Protein AF-A0A7L5X9W8-F1 (afdb_monomer)

Structure (mmCIF, N/CA/C/O backbone):
data_AF-A0A7L5X9W8-F1
#
_entry.id   AF-A0A7L5X9W8-F1
#
loop_
_atom_site.group_PDB
_atom_site.id
_atom_site.type_symbol
_atom_site.label_atom_id
_atom_site.label_alt_id
_atom_site.label_comp_id
_atom_site.label_asym_id
_atom_site.label_entity_id
_atom_site.label_seq_id
_atom_site.pdbx_PDB_ins_code
_atom_site.Cartn_x
_atom_site.Cartn_y
_atom_site.Cartn_z
_atom_site.occupancy
_atom_site.B_iso_or_equiv
_atom_site.auth_seq_id
_atom_site.auth_comp_id
_atom_site.auth_asym_id
_atom_site.auth_atom_id
_atom_site.pdbx_PDB_model_num
ATOM 1 N N . MET A 1 1 ? -8.551 -16.549 16.465 1.00 34.19 1 MET A N 1
ATOM 2 C CA . MET A 1 1 ? -8.427 -16.651 14.994 1.00 34.19 1 MET A CA 1
ATOM 3 C C . MET A 1 1 ? -7.072 -16.099 14.589 1.00 34.19 1 MET A C 1
ATOM 5 O O . MET A 1 1 ? -6.755 -14.983 14.979 1.00 34.19 1 MET A O 1
ATOM 9 N N . LYS A 1 2 ? -6.227 -16.881 13.907 1.00 34.34 2 LYS A N 1
ATOM 10 C CA . LYS A 1 2 ? -4.962 -16.362 13.372 1.00 34.34 2 LYS A CA 1
ATOM 11 C C . LYS A 1 2 ? -5.318 -15.485 12.171 1.00 34.34 2 LYS A C 1
ATOM 13 O O . LYS A 1 2 ? -5.612 -16.036 11.117 1.00 34.34 2 LYS A O 1
ATOM 18 N N . ASN A 1 3 ? -5.307 -14.161 12.326 1.00 42.72 3 ASN A N 1
ATOM 19 C CA . ASN A 1 3 ? -5.247 -13.251 11.182 1.00 42.72 3 ASN A CA 1
ATOM 20 C C . ASN A 1 3 ? -3.929 -13.546 10.460 1.00 42.72 3 ASN A C 1
ATOM 22 O O . ASN A 1 3 ? -2.885 -13.000 10.811 1.00 42.72 3 ASN A O 1
ATOM 26 N N . LYS A 1 4 ? -3.944 -14.484 9.508 1.00 47.44 4 LYS A N 1
ATOM 27 C CA . LYS A 1 4 ? -2.862 -14.622 8.540 1.00 47.44 4 LYS A CA 1
ATOM 28 C C . LYS A 1 4 ? -2.948 -13.372 7.669 1.00 47.44 4 LYS A C 1
ATOM 30 O O . LYS A 1 4 ? -3.790 -13.262 6.783 1.00 47.44 4 LYS A O 1
ATOM 35 N N . TYR A 1 5 ? -2.164 -12.363 8.034 1.00 56.84 5 TYR A N 1
ATOM 36 C CA . TYR A 1 5 ? -1.826 -11.254 7.153 1.00 56.84 5 TYR A CA 1
ATOM 37 C C . TYR A 1 5 ? -0.964 -11.850 6.057 1.00 56.84 5 TYR A C 1
ATOM 39 O O . TYR A 1 5 ? 0.214 -12.132 6.268 1.00 56.84 5 TYR A O 1
ATOM 47 N N . SER A 1 6 ? -1.606 -12.176 4.948 1.00 61.22 6 SER A N 1
ATOM 48 C CA . SER A 1 6 ? -0.981 -12.886 3.856 1.00 61.22 6 SER A CA 1
ATOM 49 C C . SER A 1 6 ? -0.755 -11.877 2.747 1.00 61.22 6 SER A C 1
ATOM 51 O O . SER A 1 6 ? -1.592 -11.669 1.880 1.00 61.22 6 SER A O 1
ATOM 53 N N . PHE A 1 7 ? 0.442 -11.308 2.735 1.00 70.44 7 PHE A N 1
ATOM 54 C CA . PHE A 1 7 ? 1.038 -10.909 1.467 1.00 70.44 7 PHE A CA 1
ATOM 55 C C . PHE A 1 7 ? 1.485 -12.164 0.686 1.00 70.44 7 PHE A C 1
ATOM 57 O O . PHE A 1 7 ? 2.438 -12.083 -0.068 1.00 70.44 7 PHE A O 1
ATOM 64 N N . ASP A 1 8 ? 0.955 -13.367 0.941 1.00 70.50 8 ASP A N 1
ATOM 65 C CA . ASP A 1 8 ? 1.548 -14.634 0.481 1.00 70.50 8 ASP A CA 1
ATOM 66 C C . ASP A 1 8 ? 1.616 -14.725 -1.054 1.00 70.50 8 ASP A C 1
ATOM 68 O O . ASP A 1 8 ? 2.477 -15.428 -1.571 1.00 70.50 8 ASP A O 1
ATOM 72 N N . LEU A 1 9 ? 0.789 -13.939 -1.750 1.00 72.62 9 LEU A N 1
ATOM 73 C CA . LEU A 1 9 ? 0.737 -13.806 -3.210 1.00 72.62 9 LEU A CA 1
ATOM 74 C C . LEU A 1 9 ? 1.647 -12.692 -3.767 1.00 72.62 9 LEU A C 1
ATOM 76 O O . LEU A 1 9 ? 1.845 -12.587 -4.971 1.00 72.62 9 LEU A O 1
ATOM 80 N N . LEU A 1 10 ? 2.228 -11.856 -2.902 1.00 80.19 10 LEU A N 1
ATOM 81 C CA . LEU A 1 10 ? 3.114 -10.768 -3.307 1.00 80.19 10 LEU A CA 1
ATOM 82 C C . LEU A 1 10 ? 4.565 -11.262 -3.390 1.00 80.19 10 LEU A C 1
ATOM 84 O O . LEU A 1 10 ? 5.121 -11.757 -2.402 1.00 80.19 10 LEU A O 1
ATOM 88 N N . THR A 1 11 ? 5.224 -11.030 -4.524 1.00 81.44 11 THR A N 1
ATOM 89 C CA . THR A 1 11 ? 6.688 -11.110 -4.615 1.00 81.44 11 THR A CA 1
ATOM 90 C C . THR A 1 11 ? 7.293 -9.920 -3.867 1.00 81.44 11 THR A C 1
ATOM 92 O O . THR A 1 11 ? 7.042 -8.759 -4.202 1.00 81.44 11 THR A O 1
ATOM 95 N N . LYS A 1 12 ? 8.060 -10.204 -2.807 1.00 80.69 12 LYS A N 1
ATOM 96 C CA . LYS A 1 12 ? 8.500 -9.213 -1.810 1.00 80.69 12 LYS A CA 1
ATOM 97 C C . LYS A 1 12 ? 10.011 -9.079 -1.759 1.00 80.69 12 LYS A C 1
ATOM 99 O O . LYS A 1 12 ? 10.717 -10.079 -1.636 1.00 80.69 12 LYS A O 1
ATOM 104 N N . GLN A 1 13 ? 10.483 -7.845 -1.652 1.00 79.94 13 GLN A N 1
ATOM 105 C CA . GLN A 1 13 ? 11.796 -7.542 -1.094 1.00 79.94 13 GLN A CA 1
ATOM 106 C C . GLN A 1 13 ? 11.624 -7.045 0.348 1.00 79.94 13 GLN A C 1
ATOM 108 O O . GLN A 1 13 ? 10.733 -6.245 0.649 1.00 79.94 13 GLN A O 1
ATOM 113 N N . LYS A 1 14 ? 12.446 -7.575 1.260 1.00 77.00 14 LYS A N 1
ATOM 114 C CA . LYS A 1 14 ? 12.431 -7.195 2.678 1.00 77.00 14 LYS A CA 1
ATOM 115 C C . LYS A 1 14 ? 13.267 -5.943 2.908 1.00 77.00 14 LYS A C 1
ATOM 117 O O . LYS A 1 14 ? 14.278 -5.733 2.245 1.00 77.00 14 LYS A O 1
ATOM 122 N N . PHE A 1 15 ? 12.872 -5.174 3.913 1.00 79.38 15 PHE A N 1
ATOM 123 C CA . PHE A 1 15 ? 13.669 -4.069 4.424 1.00 79.38 15 PHE A CA 1
ATOM 124 C C . PHE A 1 15 ? 14.927 -4.560 5.156 1.00 79.38 15 PHE A C 1
ATOM 126 O O . PHE A 1 15 ? 14.936 -5.678 5.683 1.00 79.38 15 PHE A O 1
ATOM 133 N N . PRO A 1 16 ? 15.977 -3.721 5.229 1.00 76.12 16 PRO A N 1
ATOM 134 C CA . PRO A 1 16 ? 17.203 -4.044 5.955 1.00 76.12 16 PRO A CA 1
ATOM 135 C C . PRO A 1 16 ? 16.998 -4.124 7.477 1.00 76.12 16 PRO A C 1
ATOM 137 O O . PRO A 1 16 ? 17.754 -4.820 8.150 1.00 76.12 16 PRO A O 1
ATOM 140 N N . SER A 1 17 ? 15.986 -3.440 8.029 1.00 83.69 17 SER A N 1
ATOM 141 C CA . SER A 1 17 ? 15.621 -3.523 9.447 1.00 83.69 17 SER A CA 1
ATOM 142 C C . SER A 1 17 ? 14.141 -3.201 9.687 1.00 83.69 17 SER A C 1
ATOM 144 O O . SER A 1 17 ? 13.474 -2.618 8.828 1.00 83.69 17 SER A O 1
ATOM 146 N N . ASN A 1 18 ? 13.638 -3.554 10.876 1.00 84.50 18 ASN A N 1
ATOM 147 C CA . ASN A 1 18 ? 12.268 -3.236 11.294 1.00 84.50 18 ASN A CA 1
ATOM 148 C C . ASN A 1 18 ? 12.065 -1.722 11.477 1.00 84.50 18 ASN A C 1
ATOM 150 O O . ASN A 1 18 ? 10.979 -1.214 11.222 1.00 84.50 18 ASN A O 1
ATOM 154 N N . GLU A 1 19 ? 13.095 -0.993 11.913 1.00 86.88 19 GLU A N 1
ATOM 155 C CA . GLU A 1 19 ? 13.041 0.463 12.075 1.00 86.88 19 GLU A CA 1
ATOM 156 C C . GLU A 1 19 ? 12.888 1.165 10.723 1.00 86.88 19 GLU A C 1
ATOM 158 O O . GLU A 1 19 ? 12.123 2.120 10.616 1.00 86.88 19 GLU A O 1
ATOM 163 N N . ALA A 1 20 ? 13.576 0.679 9.682 1.00 87.38 20 ALA A N 1
ATOM 164 C CA . ALA A 1 20 ? 13.434 1.205 8.326 1.00 87.38 20 ALA A CA 1
ATOM 165 C C . ALA A 1 20 ? 12.020 0.959 7.775 1.00 87.38 20 ALA A C 1
ATOM 167 O O . ALA A 1 20 ? 11.410 1.851 7.191 1.00 87.38 20 ALA A O 1
ATOM 168 N N . GLU A 1 21 ? 11.485 -0.239 8.010 1.00 90.12 21 GLU A N 1
ATOM 169 C CA . GLU A 1 21 ? 10.118 -0.609 7.646 1.00 90.12 21 GLU A CA 1
ATOM 170 C C . GLU A 1 21 ? 9.079 0.296 8.337 1.00 90.12 21 GLU A C 1
ATOM 172 O O . GLU A 1 21 ? 8.202 0.869 7.686 1.00 90.12 21 GLU A O 1
ATOM 177 N N . GLU A 1 22 ? 9.207 0.472 9.655 1.00 91.44 22 GLU A N 1
ATOM 178 C CA . GLU A 1 22 ? 8.319 1.317 10.454 1.00 91.44 22 GLU A CA 1
ATOM 179 C C . GLU A 1 22 ? 8.430 2.801 10.063 1.00 91.44 22 GLU A C 1
ATOM 181 O O . GLU A 1 22 ? 7.415 3.495 9.983 1.00 91.44 22 GLU A O 1
ATOM 186 N N . PHE A 1 23 ? 9.635 3.291 9.759 1.00 91.44 23 PHE A N 1
ATOM 187 C CA . PHE A 1 23 ? 9.850 4.658 9.280 1.00 91.44 23 PHE A CA 1
ATOM 188 C C . PHE A 1 23 ? 9.072 4.940 7.987 1.00 91.44 23 PHE A C 1
ATOM 190 O O . PHE A 1 23 ? 8.358 5.942 7.904 1.00 91.44 23 PHE A O 1
ATOM 197 N N . ILE A 1 24 ? 9.152 4.037 7.003 1.00 92.19 24 ILE A N 1
ATOM 198 C CA . ILE A 1 24 ? 8.410 4.171 5.742 1.00 92.19 24 ILE A CA 1
ATOM 199 C C . ILE A 1 24 ? 6.901 4.113 5.980 1.00 92.19 24 ILE A C 1
ATOM 201 O O . ILE A 1 24 ? 6.164 4.922 5.415 1.00 92.19 24 ILE A O 1
ATOM 205 N N . PHE A 1 2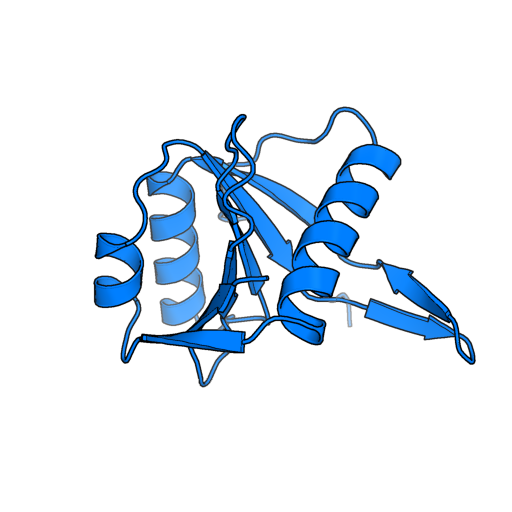5 ? 6.433 3.219 6.856 1.00 93.50 25 PHE A N 1
ATOM 206 C CA . PHE A 1 25 ? 5.019 3.166 7.221 1.00 93.50 25 PHE A CA 1
ATOM 207 C C . PHE A 1 25 ? 4.512 4.504 7.772 1.00 93.50 25 PHE A C 1
ATOM 209 O O . PHE A 1 25 ? 3.512 5.032 7.285 1.00 93.50 25 PHE A O 1
ATOM 216 N N . TRP A 1 26 ? 5.201 5.078 8.765 1.00 93.31 26 TRP A N 1
ATOM 217 C CA . TRP A 1 26 ? 4.781 6.345 9.366 1.00 93.31 26 TRP A CA 1
ATOM 218 C C . TRP A 1 26 ? 4.850 7.511 8.384 1.00 93.31 26 TRP A C 1
ATOM 220 O O . TRP A 1 26 ? 3.997 8.396 8.449 1.00 93.31 26 TRP A O 1
ATOM 230 N N . LYS A 1 27 ? 5.814 7.497 7.456 1.00 92.31 27 LYS A N 1
ATOM 231 C CA . LYS A 1 27 ? 5.890 8.479 6.371 1.00 92.31 27 LYS A CA 1
ATOM 232 C C . LYS A 1 27 ? 4.636 8.422 5.492 1.00 92.31 27 LYS A C 1
ATOM 234 O O . LYS A 1 27 ? 3.978 9.445 5.319 1.00 92.31 27 LYS A O 1
ATOM 239 N N . MET A 1 28 ? 4.253 7.229 5.025 1.00 93.69 28 MET A N 1
ATOM 240 C CA . MET A 1 28 ? 3.037 7.052 4.221 1.00 93.69 28 MET A CA 1
ATOM 241 C C . MET A 1 28 ? 1.771 7.447 4.994 1.00 93.69 28 MET A C 1
ATOM 243 O O . MET A 1 28 ? 0.918 8.171 4.485 1.00 93.69 28 MET A O 1
ATOM 247 N N . LEU A 1 29 ? 1.657 7.020 6.252 1.00 93.75 29 LEU A N 1
ATOM 248 C CA . LEU A 1 29 ? 0.497 7.357 7.073 1.00 93.75 29 LEU A CA 1
ATOM 249 C C . LEU A 1 29 ? 0.376 8.869 7.311 1.00 93.75 29 LEU A C 1
ATOM 251 O O . LEU A 1 29 ? -0.726 9.405 7.299 1.00 93.75 29 LEU A O 1
ATOM 255 N N . ASN A 1 30 ? 1.490 9.573 7.515 1.00 93.25 30 ASN A N 1
ATOM 256 C CA . ASN A 1 30 ? 1.469 11.018 7.723 1.00 93.25 30 ASN A CA 1
ATOM 257 C C . ASN A 1 30 ? 0.928 11.771 6.493 1.00 93.25 30 ASN A C 1
ATOM 259 O O . ASN A 1 30 ? 0.192 12.739 6.670 1.00 93.25 30 ASN A O 1
ATOM 263 N N . ILE A 1 31 ? 1.244 11.310 5.276 1.00 93.81 31 ILE A N 1
ATOM 264 C CA . ILE A 1 31 ? 0.684 11.857 4.028 1.00 93.81 31 ILE A CA 1
ATOM 265 C C . ILE A 1 31 ? -0.817 11.578 3.954 1.00 93.81 31 ILE A C 1
ATOM 267 O O . ILE A 1 31 ? -1.585 12.482 3.649 1.00 93.81 31 ILE A O 1
ATOM 271 N N . LEU A 1 32 ? -1.255 10.365 4.296 1.00 93.44 32 LEU A N 1
ATOM 272 C CA . LEU A 1 32 ? -2.681 10.035 4.333 1.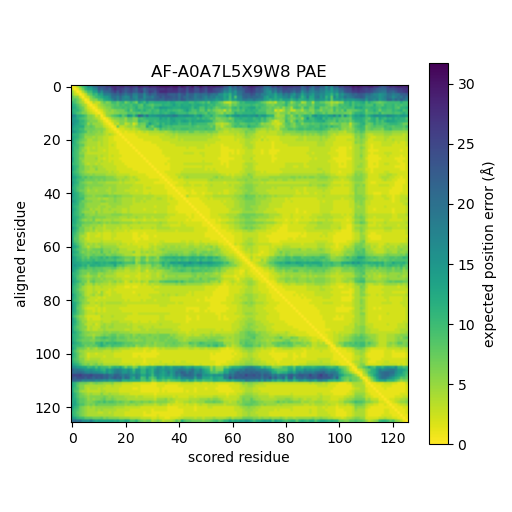00 93.44 32 LEU A CA 1
ATOM 273 C C . LEU A 1 32 ? -3.458 10.916 5.329 1.00 93.44 32 LEU A C 1
ATOM 275 O O . LEU A 1 32 ? -4.557 11.370 5.035 1.00 93.44 32 LEU A O 1
ATOM 279 N N . GLU A 1 33 ? -2.899 11.149 6.520 1.00 92.62 33 GLU A N 1
ATOM 280 C CA . GLU A 1 33 ? -3.585 11.854 7.613 1.00 92.62 33 GLU A CA 1
ATOM 281 C C . GLU A 1 33 ? -3.599 13.379 7.465 1.00 92.62 33 GLU A C 1
ATOM 283 O O . GLU A 1 33 ? -4.479 14.032 8.025 1.00 92.62 33 GLU A O 1
ATOM 288 N N . LYS A 1 34 ? -2.611 13.956 6.774 1.00 93.12 34 LYS A N 1
ATOM 289 C CA . LYS A 1 34 ? -2.453 15.416 6.643 1.00 93.12 34 LYS A CA 1
ATOM 290 C C . LYS A 1 34 ? -2.600 15.932 5.220 1.00 93.12 34 LYS A C 1
ATOM 292 O O . LYS A 1 34 ? -2.794 17.131 5.043 1.00 93.12 34 LYS A O 1
ATOM 297 N N . GLY A 1 35 ? -2.446 15.054 4.238 1.00 91.38 35 GLY A N 1
ATOM 298 C CA . GLY A 1 35 ? -2.536 15.393 2.833 1.00 91.38 35 GLY A CA 1
ATOM 299 C C . GLY A 1 35 ? -3.972 15.614 2.384 1.00 91.38 35 GLY A C 1
ATOM 300 O O . GLY A 1 35 ? -4.939 15.439 3.128 1.00 91.38 35 GLY A O 1
ATOM 301 N N . THR A 1 36 ? -4.101 15.986 1.119 1.00 93.81 36 THR A N 1
ATOM 302 C CA . THR A 1 36 ? -5.398 16.167 0.463 1.00 93.81 36 THR A CA 1
ATOM 303 C C . THR A 1 36 ? -5.589 15.114 -0.613 1.00 93.81 36 THR A C 1
ATOM 305 O O . THR A 1 36 ? -4.624 14.680 -1.247 1.00 93.81 36 THR A O 1
ATO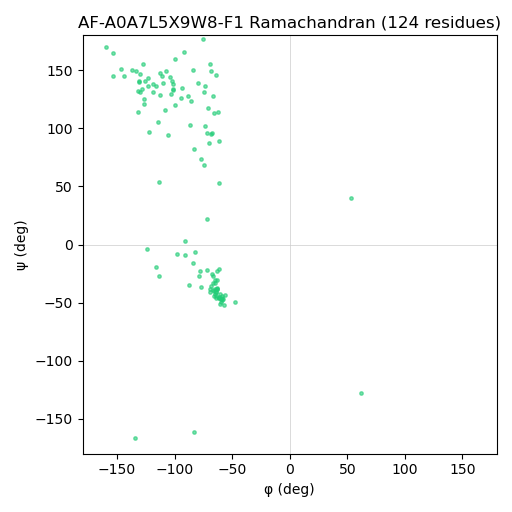M 308 N N . ILE A 1 37 ? -6.841 14.698 -0.818 1.00 95.75 37 ILE A N 1
ATOM 309 C CA . ILE A 1 37 ? -7.198 13.836 -1.944 1.00 95.75 37 ILE A CA 1
ATOM 310 C C . ILE A 1 37 ? -6.975 14.650 -3.216 1.00 95.75 37 ILE A C 1
ATOM 312 O O . ILE A 1 37 ? -7.660 15.643 -3.460 1.00 95.75 37 ILE A O 1
ATOM 316 N N . LYS A 1 38 ? -6.000 14.229 -4.016 1.00 94.50 38 LYS A N 1
ATOM 317 C CA . LYS A 1 38 ? -5.714 14.814 -5.326 1.00 94.50 38 LYS A CA 1
ATOM 318 C C . LYS A 1 38 ? -6.543 14.150 -6.418 1.00 94.50 38 LYS A C 1
ATOM 320 O O . LYS A 1 38 ? -6.917 14.807 -7.386 1.00 94.50 38 LYS A O 1
ATOM 325 N N . HIS A 1 39 ? -6.794 12.853 -6.277 1.00 95.12 39 HIS A N 1
ATOM 326 C CA . HIS A 1 39 ? -7.550 12.080 -7.248 1.00 95.12 39 HIS A CA 1
ATOM 327 C C . HIS A 1 39 ? -8.224 10.880 -6.584 1.00 95.12 39 HIS A C 1
ATOM 329 O O . HIS A 1 39 ? -7.657 10.276 -5.672 1.00 95.12 39 HIS A O 1
ATOM 335 N N . SER A 1 40 ? -9.410 10.539 -7.073 1.00 96.62 40 SER A N 1
ATOM 336 C CA . SER A 1 40 ? -10.173 9.353 -6.696 1.00 96.62 40 SER A CA 1
ATOM 337 C C . SER A 1 40 ? -10.346 8.511 -7.951 1.00 96.62 40 SER A C 1
ATOM 339 O O . SER A 1 40 ? -10.707 9.062 -8.988 1.00 96.62 40 SER A O 1
ATOM 341 N N . PHE A 1 41 ? -10.060 7.218 -7.854 1.00 96.06 41 PHE A N 1
ATOM 342 C CA . PHE A 1 41 ? -10.166 6.283 -8.969 1.00 96.06 41 PHE A CA 1
ATOM 343 C C . PHE A 1 41 ? -11.448 5.472 -8.838 1.00 96.06 41 PHE A C 1
ATOM 345 O O . PHE A 1 41 ? -11.749 4.977 -7.748 1.00 96.06 41 PHE A O 1
ATOM 352 N N .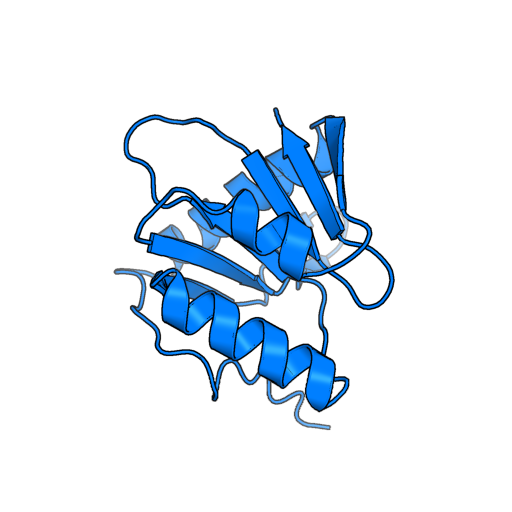 ASP A 1 42 ? -12.153 5.268 -9.947 1.00 93.12 42 ASP A N 1
ATOM 353 C CA . ASP A 1 42 ? -13.384 4.473 -9.950 1.00 93.12 42 ASP A CA 1
ATOM 354 C C . ASP A 1 42 ? -13.079 2.967 -9.920 1.00 93.12 42 ASP A C 1
ATOM 356 O O . ASP A 1 42 ? -13.915 2.150 -9.532 1.00 93.12 42 ASP A O 1
ATOM 360 N N . ASN A 1 43 ? -11.881 2.570 -10.362 1.00 91.44 43 ASN A N 1
ATOM 361 C CA . ASN A 1 43 ? -11.459 1.175 -10.434 1.00 91.44 43 ASN A CA 1
ATOM 362 C C . ASN A 1 43 ? -9.928 1.018 -10.480 1.00 91.44 43 ASN A C 1
ATOM 364 O O . ASN A 1 43 ? -9.166 1.963 -10.681 1.00 91.44 43 ASN A O 1
ATOM 368 N N . LEU A 1 44 ? -9.473 -0.229 -10.338 1.00 92.75 44 LEU A N 1
ATOM 369 C CA . LEU A 1 44 ? -8.053 -0.575 -10.352 1.00 92.75 44 LEU A CA 1
ATOM 370 C C . LEU A 1 44 ? -7.349 -0.280 -11.683 1.00 92.75 44 LEU A C 1
ATOM 372 O O . LEU A 1 44 ? -6.160 0.025 -11.668 1.00 92.75 44 LEU A O 1
ATOM 376 N N . ASN A 1 45 ? -8.037 -0.346 -12.827 1.00 93.69 45 ASN A N 1
ATOM 377 C CA . ASN A 1 45 ? -7.382 -0.104 -14.116 1.00 93.69 45 ASN A CA 1
ATOM 378 C C . ASN A 1 45 ? -6.931 1.354 -14.247 1.00 93.69 45 ASN A C 1
ATOM 380 O O . ASN A 1 45 ? -5.829 1.604 -14.735 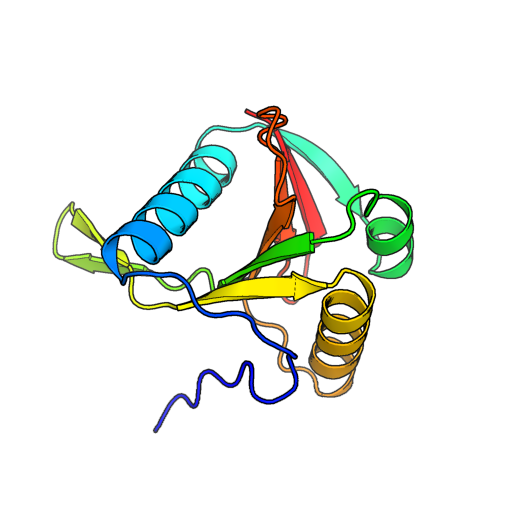1.00 93.69 45 ASN A O 1
ATOM 384 N N . GLU A 1 46 ? -7.741 2.298 -13.763 1.00 94.69 46 GLU A N 1
ATOM 385 C CA . GLU A 1 46 ? -7.377 3.719 -13.711 1.00 94.69 46 GLU A CA 1
ATOM 386 C C . GLU A 1 46 ? -6.184 3.959 -12.783 1.00 94.69 46 GLU A C 1
ATOM 388 O O . GLU A 1 46 ? -5.245 4.678 -13.133 1.00 94.69 46 GLU A O 1
ATOM 393 N N . LEU A 1 47 ? -6.159 3.280 -11.633 1.00 94.31 47 LEU A N 1
ATOM 394 C CA . LEU A 1 47 ? -4.995 3.297 -10.754 1.00 94.31 47 LEU A CA 1
ATOM 395 C C . LEU A 1 47 ? -3.740 2.786 -11.482 1.00 94.31 47 LEU A C 1
ATOM 397 O O . LEU A 1 47 ? -2.674 3.392 -11.389 1.00 94.31 47 LEU A O 1
ATOM 401 N N . TYR A 1 48 ? -3.841 1.673 -12.211 1.00 94.69 48 TYR A N 1
ATOM 402 C CA . TYR A 1 48 ? -2.693 1.052 -12.876 1.00 94.69 48 TYR A CA 1
ATOM 403 C C . TYR A 1 48 ? -2.082 1.928 -13.971 1.00 94.69 48 TYR A C 1
ATOM 405 O O . TYR A 1 48 ? -0.865 1.856 -14.180 1.00 94.69 48 TYR A O 1
ATOM 413 N N . SER A 1 49 ? -2.884 2.768 -14.636 1.00 91.44 49 SER A N 1
ATOM 414 C CA . SER A 1 49 ? -2.368 3.766 -15.580 1.00 91.44 49 SER A CA 1
ATOM 415 C C . SER A 1 49 ? -1.535 4.864 -14.915 1.00 91.44 49 SER A C 1
ATOM 417 O O . SER A 1 49 ? -0.613 5.369 -15.552 1.00 91.44 49 SER A O 1
ATOM 419 N N . GLU A 1 50 ? -1.778 5.179 -13.639 1.00 90.31 50 GLU A N 1
ATOM 420 C CA . GLU A 1 50 ? -1.008 6.185 -12.889 1.00 90.31 50 GLU A CA 1
ATOM 421 C C . GLU A 1 50 ? 0.290 5.633 -12.276 1.00 90.31 50 GLU A C 1
ATOM 423 O O . GLU A 1 50 ? 1.187 6.392 -11.893 1.00 90.31 50 GLU A O 1
ATOM 428 N N . LEU A 1 51 ? 0.437 4.306 -12.186 1.00 92.00 51 LEU A N 1
ATOM 429 C CA . LEU A 1 51 ? 1.646 3.693 -11.639 1.00 92.00 51 LEU A CA 1
ATOM 430 C C . LEU A 1 51 ? 2.825 3.840 -12.618 1.00 92.00 51 LEU A C 1
ATOM 432 O O . LEU A 1 51 ? 2.993 3.032 -13.528 1.00 92.00 51 LEU A O 1
ATOM 436 N N . SER A 1 52 ? 3.664 4.857 -12.442 1.00 90.62 52 SER A N 1
ATOM 437 C CA . SER A 1 52 ? 4.787 5.177 -13.339 1.00 90.62 52 SER A CA 1
ATOM 438 C C . SER A 1 52 ? 6.166 4.668 -12.896 1.00 90.62 52 SER A C 1
ATOM 440 O O . SER A 1 52 ? 7.113 4.759 -13.674 1.00 90.62 52 SER A O 1
ATOM 442 N N . PHE A 1 53 ? 6.299 4.126 -11.684 1.00 91.31 53 PHE A N 1
ATOM 443 C CA . PHE A 1 53 ? 7.582 3.684 -11.124 1.00 91.31 53 PHE A CA 1
ATOM 444 C C . PHE A 1 53 ? 7.776 2.169 -11.259 1.00 91.31 53 PHE A C 1
ATOM 446 O O . PHE A 1 53 ? 6.813 1.416 -11.402 1.00 91.31 53 PHE A O 1
ATOM 453 N N . ASP A 1 54 ? 9.027 1.711 -11.186 1.00 91.94 54 ASP A N 1
ATOM 454 C CA . ASP A 1 54 ? 9.344 0.278 -11.257 1.00 91.94 54 ASP A CA 1
ATOM 455 C C . ASP A 1 54 ? 9.042 -0.455 -9.947 1.00 91.94 54 ASP A C 1
ATOM 457 O O . ASP A 1 54 ? 8.611 -1.610 -9.961 1.00 91.94 54 ASP A O 1
ATOM 461 N N . ASP A 1 55 ? 9.274 0.217 -8.820 1.00 92.62 55 ASP A N 1
ATOM 462 C CA . ASP A 1 55 ? 9.169 -0.335 -7.475 1.00 92.62 55 ASP A CA 1
ATOM 463 C C . ASP A 1 55 ? 8.230 0.509 -6.611 1.00 92.62 55 ASP A C 1
ATOM 465 O O . ASP A 1 55 ? 8.247 1.743 -6.640 1.00 92.62 55 ASP A O 1
ATOM 469 N N . TYR A 1 56 ? 7.440 -0.180 -5.792 1.00 94.00 56 TYR A N 1
ATOM 470 C CA . TYR A 1 56 ? 6.482 0.411 -4.870 1.00 94.00 56 TYR A CA 1
ATOM 471 C C . TYR A 1 56 ? 6.637 -0.172 -3.473 1.00 94.00 56 TYR A C 1
ATOM 473 O O . TYR A 1 56 ? 6.806 -1.380 -3.292 1.00 94.00 56 TYR A O 1
ATOM 481 N N . TYR A 1 57 ? 6.521 0.697 -2.476 1.00 94.12 57 TYR A N 1
ATOM 482 C CA . TYR A 1 57 ? 6.193 0.295 -1.123 1.00 94.12 57 TYR A CA 1
ATOM 483 C C . TYR A 1 57 ? 4.718 -0.082 -1.063 1.00 94.12 57 TYR A C 1
ATOM 485 O O . TYR A 1 57 ? 3.873 0.646 -1.579 1.00 94.12 57 TYR A O 1
ATOM 493 N N . ILE A 1 58 ? 4.413 -1.183 -0.386 1.00 93.75 58 ILE A N 1
ATOM 494 C CA . ILE A 1 58 ? 3.053 -1.553 -0.006 1.00 93.75 58 ILE A CA 1
ATOM 495 C C . ILE A 1 58 ? 3.016 -1.941 1.466 1.00 93.75 58 ILE A C 1
ATOM 497 O O . ILE A 1 58 ? 3.830 -2.738 1.939 1.00 93.75 58 ILE A O 1
ATOM 501 N N . ALA A 1 59 ? 2.050 -1.385 2.190 1.00 92.56 59 ALA A N 1
ATOM 502 C CA . ALA A 1 59 ? 1.797 -1.689 3.586 1.00 92.56 59 ALA A CA 1
ATOM 503 C C . ALA A 1 59 ? 0.327 -2.009 3.831 1.00 92.56 59 ALA A C 1
ATOM 505 O O . ALA A 1 59 ? -0.553 -1.390 3.245 1.00 92.56 59 ALA A O 1
ATOM 506 N N . HIS A 1 60 ? 0.053 -2.906 4.777 1.00 89.38 60 HIS A N 1
ATOM 507 C CA . HIS A 1 60 ? -1.266 -2.928 5.408 1.00 89.38 60 HIS A CA 1
ATOM 508 C C . HIS A 1 60 ? -1.374 -1.743 6.372 1.00 89.38 60 HIS A C 1
ATOM 510 O O . HIS A 1 60 ? -0.501 -1.573 7.230 1.00 89.38 60 HIS A O 1
ATOM 516 N N . ASN A 1 61 ? -2.464 -0.979 6.296 1.00 88.50 61 ASN A N 1
ATOM 517 C CA . ASN A 1 61 ? -2.769 0.087 7.247 1.00 88.50 61 ASN A CA 1
ATOM 518 C C . ASN A 1 61 ? -3.255 -0.493 8.589 1.00 88.50 61 ASN A C 1
ATOM 520 O O . ASN A 1 61 ? -4.428 -0.410 8.945 1.00 88.50 61 ASN A O 1
ATOM 524 N N . LEU A 1 62 ? -2.349 -1.151 9.319 1.00 86.50 62 LEU A N 1
ATOM 525 C CA . LEU A 1 62 ? -2.653 -1.831 10.575 1.00 86.50 62 LEU A CA 1
ATOM 526 C C . LEU A 1 62 ? -1.945 -1.162 11.752 1.00 86.50 62 LEU A C 1
ATOM 528 O O . LEU A 1 62 ? -0.744 -1.348 11.991 1.00 86.50 62 LEU A O 1
ATOM 532 N N . ILE A 1 63 ? -2.737 -0.437 12.534 1.00 88.19 63 ILE A N 1
ATOM 533 C CA . ILE A 1 63 ? -2.286 0.334 13.687 1.00 88.19 63 ILE A CA 1
ATOM 534 C C . ILE A 1 63 ? -3.047 -0.132 14.925 1.00 88.19 63 ILE A C 1
ATOM 536 O O . ILE A 1 63 ? -4.262 -0.304 14.898 1.00 88.19 63 ILE A O 1
ATOM 540 N N . ALA A 1 64 ? -2.331 -0.306 16.032 1.00 86.75 64 ALA A N 1
ATOM 541 C CA . ALA A 1 64 ? -2.930 -0.444 17.353 1.00 86.75 64 ALA A CA 1
ATOM 542 C C . ALA A 1 64 ? -2.767 0.860 18.141 1.00 86.75 64 ALA A C 1
ATOM 544 O O . ALA A 1 64 ? -1.723 1.508 18.072 1.00 86.75 64 ALA A O 1
ATOM 545 N N . SER A 1 65 ? -3.763 1.212 18.949 1.00 86.00 65 SER A N 1
ATOM 546 C CA . SER A 1 65 ? -3.699 2.381 19.831 1.00 86.00 65 SER A CA 1
ATOM 547 C C . SER A 1 65 ? -3.444 1.950 21.273 1.00 86.00 65 SER A C 1
ATOM 549 O O . SER A 1 65 ? -4.143 1.089 21.807 1.00 86.00 65 SER A O 1
ATOM 551 N N . LYS A 1 66 ? -2.454 2.564 21.928 1.00 83.69 66 LYS A N 1
ATOM 552 C CA . LYS A 1 66 ? -2.230 2.452 23.377 1.00 83.69 66 LYS A CA 1
ATOM 553 C C . LYS A 1 66 ? -2.261 3.851 23.986 1.00 83.69 66 LYS A C 1
ATOM 555 O O . LYS A 1 66 ? -1.272 4.585 23.948 1.00 83.69 66 LYS A O 1
ATOM 560 N N . GLY A 1 67 ? -3.417 4.232 24.528 1.00 90.19 67 GLY A N 1
ATOM 561 C CA . GLY A 1 67 ? -3.674 5.616 24.930 1.00 90.19 67 GLY A CA 1
ATOM 562 C C . GLY A 1 67 ? -3.598 6.547 23.717 1.00 90.19 67 GLY A C 1
ATOM 563 O O . GLY A 1 67 ? -4.220 6.276 22.697 1.00 90.19 67 GLY A O 1
ATOM 564 N N . LYS A 1 68 ? -2.794 7.615 23.805 1.00 85.62 68 LYS A N 1
ATOM 565 C CA . LYS A 1 68 ? -2.574 8.568 22.698 1.00 85.62 68 LYS A CA 1
ATOM 566 C C . LYS A 1 68 ? -1.530 8.109 21.669 1.00 85.62 68 LYS A C 1
ATOM 568 O O . LYS A 1 68 ? -1.326 8.791 20.671 1.00 85.62 68 LYS A O 1
ATOM 573 N N . ARG A 1 69 ? -0.834 6.991 21.910 1.00 87.81 69 ARG A N 1
ATOM 574 C CA . ARG A 1 69 ? 0.244 6.511 21.036 1.00 87.81 69 ARG A CA 1
ATOM 575 C C . ARG A 1 69 ? -0.287 5.492 20.029 1.00 87.81 69 ARG A C 1
ATOM 577 O O . ARG A 1 69 ? -0.850 4.472 20.431 1.00 87.81 69 ARG A O 1
ATOM 584 N N . LYS A 1 70 ? -0.036 5.745 18.743 1.00 88.75 70 LYS A N 1
ATOM 585 C CA . LYS A 1 70 ? -0.203 4.776 17.653 1.00 88.75 70 LYS A CA 1
ATOM 586 C C . LYS A 1 70 ? 1.006 3.830 17.621 1.00 88.75 70 LYS A C 1
ATOM 588 O O . LYS A 1 70 ? 2.137 4.255 17.848 1.00 88.75 70 LYS A O 1
ATOM 593 N N . ILE A 1 71 ? 0.760 2.543 17.402 1.00 89.12 71 ILE A N 1
ATOM 594 C CA . ILE A 1 71 ? 1.772 1.483 17.339 1.00 89.12 71 ILE A CA 1
ATOM 595 C C . ILE A 1 71 ? 1.580 0.739 16.022 1.00 89.12 71 ILE A C 1
ATOM 597 O O . ILE A 1 71 ? 0.516 0.159 15.795 1.00 89.12 71 ILE A O 1
ATOM 601 N N . PHE A 1 72 ? 2.617 0.717 15.188 1.00 87.69 72 PHE A N 1
ATOM 602 C CA . PHE A 1 72 ? 2.620 -0.050 13.950 1.00 87.69 72 PHE A CA 1
ATOM 603 C C . PHE A 1 72 ? 2.586 -1.553 14.263 1.00 87.69 72 PHE A C 1
ATOM 605 O O . PHE A 1 72 ? 3.358 -2.062 15.081 1.00 87.69 72 PHE A O 1
ATOM 612 N N . LYS A 1 73 ? 1.633 -2.268 13.658 1.00 86.69 73 LYS A N 1
ATOM 613 C CA . LYS A 1 73 ? 1.474 -3.729 13.795 1.00 86.69 73 LYS A CA 1
ATOM 614 C C . LYS A 1 73 ? 1.496 -4.459 12.456 1.00 86.69 73 LYS A C 1
ATOM 616 O O . LYS A 1 73 ? 1.405 -5.686 12.444 1.00 86.69 73 LYS A O 1
ATOM 621 N N . GLY A 1 74 ? 1.580 -3.714 11.360 1.00 82.88 74 GLY A N 1
ATOM 622 C CA . GLY A 1 74 ? 1.557 -4.246 10.010 1.00 82.88 74 GLY A CA 1
ATOM 623 C C . GLY A 1 74 ? 2.914 -4.751 9.532 1.00 82.88 74 G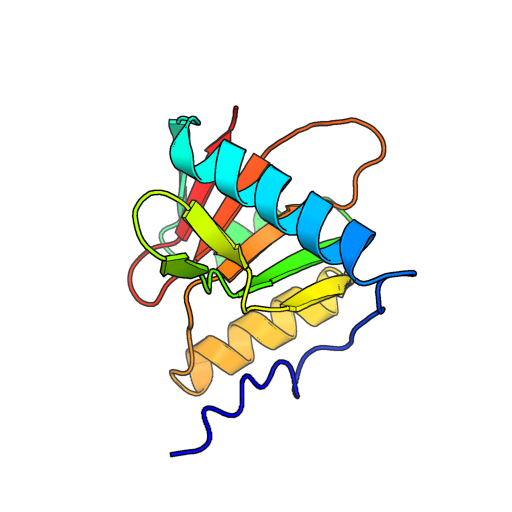LY A C 1
ATOM 624 O O . GLY A 1 74 ? 3.830 -5.048 10.309 1.00 82.88 74 GLY A O 1
ATOM 625 N N . ARG A 1 75 ? 2.994 -4.858 8.206 1.00 87.81 75 ARG A N 1
ATOM 626 C CA . ARG A 1 75 ? 4.234 -5.044 7.468 1.00 87.81 75 ARG A CA 1
ATOM 627 C C . ARG A 1 75 ? 4.288 -4.089 6.286 1.00 87.81 75 ARG A C 1
ATOM 629 O O . ARG A 1 75 ? 3.229 -3.789 5.731 1.00 87.81 75 ARG A O 1
ATOM 636 N N . VAL A 1 76 ? 5.489 -3.673 5.906 1.00 90.88 76 VAL A N 1
ATOM 637 C CA . VAL A 1 76 ? 5.775 -2.978 4.648 1.00 90.88 76 VAL A CA 1
ATOM 638 C C . VAL A 1 76 ? 6.695 -3.852 3.807 1.00 90.88 76 VAL A C 1
ATOM 640 O O . VAL A 1 76 ? 7.665 -4.421 4.307 1.00 90.88 76 VAL A O 1
ATOM 643 N N . PHE A 1 77 ? 6.406 -3.945 2.517 1.00 91.94 77 PHE A N 1
ATOM 644 C CA . PHE A 1 77 ? 7.262 -4.613 1.545 1.00 91.94 77 PHE A CA 1
ATOM 645 C C . PHE A 1 77 ? 7.548 -3.695 0.368 1.00 91.94 77 PHE A C 1
ATOM 647 O O . PHE A 1 77 ? 6.759 -2.803 0.065 1.00 91.94 77 PHE A O 1
ATOM 654 N N . ILE A 1 78 ? 8.670 -3.946 -0.299 1.00 92.62 78 ILE A N 1
ATOM 655 C CA . ILE A 1 78 ? 8.922 -3.420 -1.638 1.00 92.62 78 ILE A CA 1
ATOM 656 C C . ILE A 1 78 ? 8.475 -4.485 -2.636 1.00 92.62 78 ILE A C 1
ATOM 658 O O . ILE A 1 78 ? 8.794 -5.668 -2.468 1.00 92.62 78 ILE A O 1
ATOM 662 N N . SER A 1 79 ? 7.751 -4.072 -3.668 1.00 93.44 79 SER A N 1
ATOM 663 C CA . SER A 1 79 ? 7.330 -4.939 -4.762 1.00 93.44 79 SER A CA 1
ATOM 664 C C . SER A 1 79 ? 7.503 -4.244 -6.105 1.00 93.44 79 SER A C 1
ATOM 666 O O . SER A 1 79 ? 7.401 -3.019 -6.195 1.00 93.44 79 SER A O 1
ATOM 668 N N . LYS A 1 80 ? 7.752 -5.035 -7.151 1.00 94.38 80 LYS A N 1
ATOM 669 C CA . LYS A 1 80 ? 7.765 -4.533 -8.524 1.00 94.38 80 LYS A CA 1
ATOM 670 C C . LYS A 1 80 ? 6.347 -4.144 -8.924 1.00 94.38 80 LYS A C 1
ATOM 672 O O . LYS A 1 80 ? 5.389 -4.793 -8.511 1.00 94.38 80 LYS A O 1
ATOM 677 N N . LYS A 1 81 ? 6.205 -3.144 -9.794 1.00 94.25 81 LYS A N 1
ATOM 678 C CA . LYS A 1 81 ? 4.903 -2.693 -10.312 1.00 94.25 81 LYS A CA 1
ATOM 679 C C . LYS A 1 81 ? 4.015 -3.852 -10.785 1.00 94.25 81 LYS A C 1
ATOM 681 O O . LYS A 1 81 ? 2.859 -3.934 -10.386 1.00 94.25 81 LYS A O 1
ATOM 686 N N . ASN A 1 82 ? 4.544 -4.762 -11.604 1.00 94.25 82 ASN A N 1
ATOM 687 C CA . ASN A 1 82 ? 3.753 -5.867 -12.161 1.00 94.25 82 ASN A CA 1
ATOM 688 C C . ASN A 1 82 ? 3.319 -6.887 -11.094 1.00 94.25 82 ASN A C 1
ATOM 690 O O . ASN A 1 82 ? 2.202 -7.402 -11.157 1.00 94.25 82 ASN A O 1
ATOM 694 N N . ASP A 1 83 ? 4.173 -7.144 -10.102 1.00 94.50 83 ASP A N 1
ATOM 695 C CA . ASP A 1 83 ? 3.851 -8.028 -8.978 1.00 94.50 83 ASP A CA 1
ATOM 696 C C . ASP A 1 83 ? 2.783 -7.393 -8.077 1.00 94.50 83 ASP A C 1
ATOM 698 O O . ASP A 1 83 ? 1.839 -8.063 -7.666 1.00 94.50 83 ASP A O 1
ATOM 702 N N . LEU A 1 84 ? 2.882 -6.081 -7.832 1.00 95.06 84 LEU A N 1
ATOM 703 C CA . LEU A 1 84 ? 1.879 -5.309 -7.102 1.00 95.06 84 LEU A CA 1
ATOM 704 C C . LEU A 1 84 ? 0.517 -5.328 -7.812 1.00 95.06 84 LEU A C 1
ATOM 706 O O . LEU A 1 84 ? -0.503 -5.561 -7.169 1.00 95.06 84 LEU A O 1
ATOM 710 N N . ILE A 1 85 ? 0.494 -5.104 -9.129 1.00 95.12 85 ILE A N 1
ATOM 711 C CA . ILE A 1 85 ? -0.735 -5.155 -9.936 1.00 95.12 85 ILE A CA 1
ATOM 712 C C . ILE A 1 85 ? -1.372 -6.544 -9.848 1.00 95.12 85 ILE A C 1
ATOM 714 O O . ILE A 1 85 ? -2.574 -6.658 -9.611 1.00 95.12 85 ILE A O 1
ATOM 718 N N . SER A 1 86 ? -0.571 -7.601 -10.001 1.00 93.81 86 SER A N 1
ATOM 719 C CA . SER A 1 86 ? -1.053 -8.985 -9.914 1.00 93.81 86 SER A CA 1
ATOM 720 C C . SER A 1 86 ? -1.642 -9.277 -8.534 1.00 93.81 86 SER A C 1
ATOM 722 O O . SER A 1 86 ? -2.768 -9.757 -8.436 1.00 93.81 86 SER A O 1
ATOM 724 N N . PHE A 1 87 ? -0.937 -8.879 -7.472 1.00 92.44 87 PHE A N 1
ATOM 725 C CA . PHE A 1 87 ? -1.402 -9.012 -6.094 1.00 92.44 87 PHE A CA 1
ATOM 726 C C . PHE A 1 87 ? -2.737 -8.298 -5.850 1.00 92.44 87 PHE A C 1
ATOM 728 O O . PHE A 1 87 ? -3.645 -8.889 -5.274 1.00 92.44 87 PHE A O 1
ATOM 735 N N . LEU A 1 88 ? -2.886 -7.049 -6.304 1.00 92.81 88 LEU A N 1
ATOM 736 C CA . LEU A 1 88 ? -4.129 -6.296 -6.122 1.00 92.81 88 LEU A CA 1
ATOM 737 C C . LEU A 1 88 ? -5.298 -6.953 -6.866 1.00 92.81 88 LEU A C 1
ATOM 739 O O . LEU A 1 88 ? 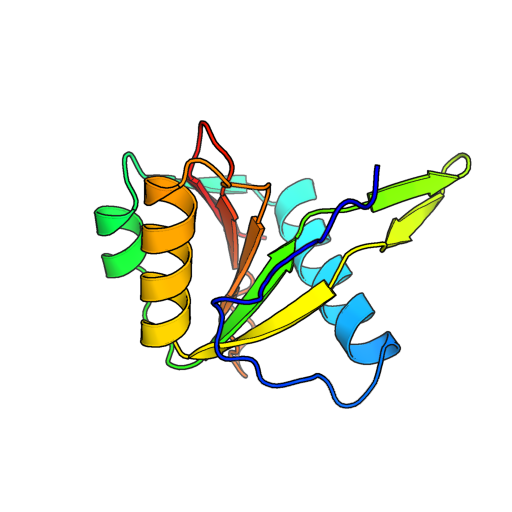-6.364 -7.126 -6.281 1.00 92.81 88 LEU A O 1
ATOM 743 N N . ASN A 1 89 ? -5.098 -7.381 -8.115 1.00 92.75 89 ASN A N 1
ATOM 744 C CA . ASN A 1 89 ? -6.132 -8.097 -8.867 1.00 92.75 89 ASN A CA 1
ATOM 745 C C . ASN A 1 89 ? -6.567 -9.385 -8.160 1.00 92.75 89 ASN A C 1
ATOM 747 O O . ASN A 1 89 ? -7.764 -9.657 -8.050 1.00 92.75 89 ASN A O 1
ATOM 751 N N . GLU A 1 90 ? -5.613 -10.168 -7.655 1.00 91.31 90 GLU A N 1
ATOM 752 C CA . GLU A 1 90 ? -5.913 -11.390 -6.909 1.00 91.31 90 GLU A CA 1
ATOM 753 C C . GLU A 1 90 ? -6.657 -11.084 -5.604 1.00 91.31 90 GLU A C 1
ATOM 755 O O . GLU A 1 90 ? -7.691 -11.701 -5.352 1.00 91.31 90 GLU A O 1
ATOM 760 N N . SER A 1 91 ? -6.210 -10.092 -4.824 1.00 88.94 91 SER A N 1
ATOM 761 C CA . SER A 1 91 ? -6.876 -9.649 -3.590 1.00 88.94 91 SER A CA 1
ATOM 762 C C . SER A 1 91 ? -8.329 -9.232 -3.819 1.00 88.94 91 SER A C 1
ATOM 764 O O . SER A 1 91 ? -9.201 -9.637 -3.049 1.00 88.94 91 SER A O 1
ATOM 766 N N . PHE A 1 92 ? -8.610 -8.477 -4.884 1.00 87.69 92 PHE A N 1
ATOM 767 C CA . PHE A 1 92 ? -9.978 -8.100 -5.254 1.00 87.69 92 PHE A CA 1
ATOM 768 C C . PHE A 1 92 ? -10.792 -9.298 -5.758 1.00 87.69 92 PHE A C 1
ATOM 770 O O . PHE A 1 92 ? -11.955 -9.443 -5.394 1.00 87.69 92 PHE A O 1
ATOM 777 N N . THR A 1 93 ? -10.181 -10.205 -6.525 1.00 88.31 93 THR A N 1
ATOM 778 C CA . THR A 1 93 ? -10.851 -11.414 -7.040 1.00 88.31 93 THR A CA 1
ATOM 779 C C . THR A 1 93 ? -11.305 -12.347 -5.915 1.00 88.31 93 THR A C 1
ATOM 781 O O . THR A 1 93 ? -12.385 -12.932 -5.995 1.00 88.31 93 THR A O 1
ATOM 784 N N . ILE A 1 94 ? -10.501 -12.487 -4.857 1.00 86.06 94 ILE A N 1
ATOM 785 C CA . ILE A 1 94 ? -10.827 -13.334 -3.697 1.00 86.06 94 ILE A CA 1
ATOM 786 C C . ILE A 1 94 ? -11.567 -12.584 -2.581 1.00 86.06 94 ILE A C 1
ATOM 788 O O . ILE A 1 94 ? -11.835 -13.180 -1.537 1.00 86.06 94 ILE A O 1
ATOM 792 N N . ASN A 1 95 ? -11.888 -11.302 -2.786 1.00 82.62 95 ASN A N 1
ATOM 793 C CA . ASN A 1 95 ? -12.511 -10.426 -1.794 1.00 82.62 95 ASN A CA 1
ATOM 794 C C . ASN A 1 95 ? -11.746 -10.379 -0.446 1.00 82.62 95 ASN A C 1
ATOM 796 O O . ASN A 1 95 ? -12.353 -10.394 0.623 1.00 82.62 95 ASN A O 1
ATOM 800 N N . ASP A 1 96 ? -10.405 -10.351 -0.496 1.00 82.88 96 ASP A N 1
ATOM 801 C CA . ASP A 1 96 ? -9.498 -10.087 0.645 1.00 82.88 96 ASP A CA 1
ATOM 802 C C . ASP A 1 96 ? -8.776 -8.753 0.406 1.00 82.88 96 ASP A C 1
ATOM 804 O O . ASP A 1 96 ? -7.542 -8.663 0.379 1.00 82.88 96 ASP A O 1
ATOM 808 N N . VAL A 1 97 ? -9.566 -7.705 0.160 1.00 80.31 97 VAL A N 1
ATOM 809 C CA . VAL A 1 97 ? -9.060 -6.341 0.011 1.00 80.31 97 VAL A CA 1
ATOM 810 C C . VAL A 1 97 ? -8.979 -5.721 1.394 1.00 80.31 97 VAL A C 1
ATOM 812 O O . VAL A 1 97 ? -9.970 -5.332 1.993 1.00 80.31 97 VAL A O 1
ATOM 815 N N . ARG A 1 98 ? -7.769 -5.639 1.936 1.00 84.19 98 ARG A N 1
ATOM 816 C CA . ARG A 1 98 ? -7.531 -4.947 3.208 1.00 84.19 98 ARG A CA 1
ATOM 817 C C . ARG A 1 98 ? -7.174 -3.493 2.940 1.00 84.19 98 ARG A C 1
ATOM 819 O O . ARG A 1 98 ? -6.775 -3.150 1.837 1.00 84.19 98 ARG A O 1
ATOM 826 N N . CYS A 1 99 ? -7.211 -2.656 3.973 1.00 90.62 99 CYS A N 1
ATOM 827 C CA . CYS A 1 99 ? -6.705 -1.292 3.857 1.00 90.62 99 CYS A CA 1
ATOM 828 C C . CYS A 1 99 ? -5.200 -1.317 3.533 1.00 90.62 99 CYS A C 1
ATOM 830 O O . CYS A 1 99 ? -4.389 -1.746 4.368 1.00 90.62 99 CYS A O 1
ATOM 832 N N . PHE A 1 100 ? -4.825 -0.855 2.343 1.00 93.31 100 PHE A N 1
ATOM 833 C CA . PHE A 1 100 ? -3.450 -0.767 1.867 1.00 93.31 100 PHE A CA 1
ATOM 834 C C . PHE A 1 100 ? -2.992 0.686 1.740 1.00 93.31 100 PHE A C 1
ATOM 836 O O . PHE A 1 100 ? -3.763 1.566 1.363 1.00 93.31 100 PHE A O 1
ATOM 843 N N . LEU A 1 101 ? -1.709 0.913 2.024 1.00 94.62 101 LEU A N 1
ATOM 844 C CA . LEU A 1 101 ? -0.978 2.131 1.677 1.00 94.62 101 LEU A CA 1
ATOM 845 C C . LEU A 1 101 ? 0.076 1.772 0.639 1.00 94.62 101 LEU A C 1
ATOM 847 O O . LEU A 1 101 ? 0.849 0.837 0.862 1.00 94.62 101 LEU A O 1
ATOM 851 N N . ILE A 1 102 ? 0.110 2.507 -0.466 1.00 95.00 102 ILE A N 1
ATOM 852 C CA . ILE A 1 102 ? 1.048 2.291 -1.565 1.00 95.00 102 ILE A CA 1
ATOM 853 C C . ILE A 1 102 ? 1.739 3.610 -1.900 1.00 95.00 102 ILE A C 1
ATOM 855 O O . ILE A 1 102 ? 1.093 4.644 -2.026 1.00 95.00 102 ILE A O 1
ATOM 859 N N . SER A 1 103 ? 3.056 3.575 -2.065 1.00 94.25 103 SER A N 1
ATOM 860 C CA . SER A 1 103 ? 3.866 4.741 -2.435 1.00 94.25 103 SER A CA 1
ATOM 861 C C . SER A 1 103 ? 4.997 4.298 -3.356 1.00 94.25 103 SER A C 1
ATOM 863 O O . SER A 1 103 ? 5.531 3.205 -3.159 1.00 94.25 103 SER A O 1
ATOM 865 N N . PRO A 1 104 ? 5.416 5.108 -4.339 1.00 93.31 104 PRO A N 1
ATOM 866 C CA . PRO A 1 104 ? 6.569 4.772 -5.164 1.00 93.31 104 PRO A CA 1
ATOM 867 C C . PRO A 1 104 ? 7.852 4.718 -4.329 1.00 93.31 104 PRO A C 1
ATOM 869 O O . PRO A 1 104 ? 8.043 5.505 -3.397 1.00 93.31 104 PRO A O 1
ATOM 872 N N . VAL A 1 105 ? 8.762 3.817 -4.699 1.00 91.31 105 VAL A N 1
ATOM 873 C CA . VAL A 1 105 ? 10.152 3.833 -4.229 1.00 91.31 105 VAL A CA 1
ATOM 874 C C . VAL A 1 105 ? 10.919 4.818 -5.111 1.00 91.31 105 VAL A C 1
ATOM 876 O O . VAL A 1 105 ? 11.545 4.439 -6.096 1.00 91.31 105 VAL A O 1
ATOM 879 N N . SER A 1 106 ? 10.819 6.111 -4.800 1.00 79.25 106 SER A N 1
ATOM 880 C CA . SER A 1 106 ? 11.497 7.172 -5.555 1.00 79.25 106 SER A CA 1
ATOM 881 C C . SER A 1 106 ? 12.637 7.800 -4.743 1.00 79.25 106 SER A C 1
ATOM 883 O O . SER A 1 106 ? 12.446 8.076 -3.557 1.00 79.25 106 SER A O 1
ATOM 885 N N . PRO A 1 107 ? 13.798 8.092 -5.362 1.00 58.78 107 PRO A N 1
ATOM 886 C CA . PRO A 1 107 ? 14.859 8.882 -4.736 1.00 58.78 107 PRO A CA 1
ATOM 887 C C . PRO A 1 107 ? 14.502 10.373 -4.615 1.00 58.78 107 PRO A C 1
ATOM 889 O O . PRO A 1 107 ? 15.063 11.060 -3.767 1.00 58.78 107 PRO A O 1
ATOM 892 N N . ASN A 1 108 ? 13.561 10.865 -5.431 1.00 56.97 108 ASN A N 1
ATOM 893 C CA . ASN A 1 108 ? 13.064 12.238 -5.380 1.00 56.97 108 ASN A CA 1
ATOM 894 C C . ASN A 1 108 ? 11.640 12.226 -4.815 1.00 56.97 108 ASN A C 1
ATOM 896 O O . ASN A 1 108 ? 10.738 11.635 -5.412 1.00 56.97 108 ASN A O 1
ATOM 900 N N . GLU A 1 109 ? 11.487 12.848 -3.650 1.00 57.97 109 GLU A N 1
ATOM 901 C CA . GLU A 1 109 ? 10.369 12.834 -2.695 1.00 57.97 109 GLU A CA 1
ATOM 902 C C . GLU A 1 109 ? 9.023 13.360 -3.232 1.00 57.97 109 GLU A C 1
ATOM 904 O O . GLU A 1 109 ? 8.396 14.230 -2.637 1.00 57.97 109 GLU A O 1
ATOM 909 N N . SER A 1 110 ? 8.528 12.848 -4.357 1.00 55.50 110 SER A N 1
ATOM 910 C CA . SER A 1 110 ? 7.104 12.991 -4.667 1.00 55.50 110 S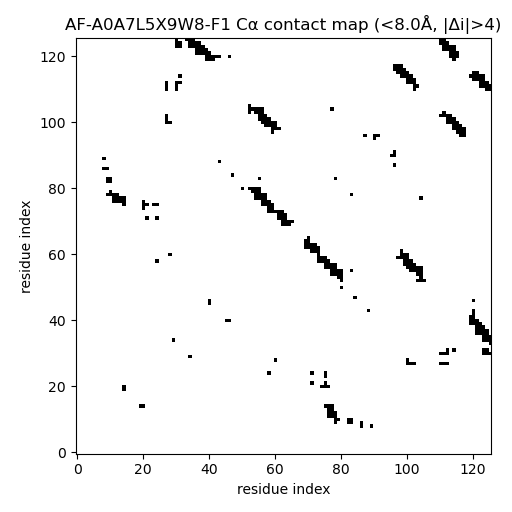ER A CA 1
ATOM 911 C C . SER A 1 110 ? 6.321 12.116 -3.690 1.00 55.50 110 SER A C 1
ATOM 913 O O . SER A 1 110 ? 6.080 10.936 -3.933 1.00 55.50 110 SER A O 1
ATOM 915 N N . GLU A 1 111 ? 6.005 12.710 -2.543 1.00 77.19 111 GLU A N 1
ATOM 916 C CA . GLU A 1 111 ? 5.301 12.122 -1.410 1.00 77.19 111 GLU A CA 1
ATOM 917 C C . GLU A 1 111 ? 3.804 12.039 -1.706 1.00 77.19 111 GLU A C 1
ATOM 919 O O . GLU A 1 111 ? 2.991 12.807 -1.191 1.00 77.19 111 GLU A O 1
ATOM 924 N N . TYR A 1 112 ? 3.434 11.102 -2.576 1.00 91.50 112 TYR A N 1
ATOM 925 C CA . TYR A 1 112 ? 2.046 10.684 -2.689 1.00 91.50 112 TYR A CA 1
ATOM 926 C C . TYR A 1 112 ? 1.848 9.295 -2.103 1.00 91.50 112 TYR A C 1
ATOM 928 O O . TYR A 1 112 ? 2.736 8.443 -2.136 1.00 91.50 112 TYR A O 1
ATOM 936 N N . VAL A 1 113 ? 0.649 9.075 -1.576 1.00 94.62 113 VAL A N 1
ATOM 937 C CA . VAL A 1 113 ? 0.207 7.776 -1.082 1.00 94.62 113 VAL A CA 1
ATOM 938 C C . VAL A 1 113 ? -1.105 7.441 -1.748 1.00 94.62 113 VAL A C 1
ATOM 940 O O . VAL A 1 113 ? -2.059 8.211 -1.687 1.00 94.62 113 VAL A O 1
ATOM 943 N N . ILE A 1 114 ? -1.147 6.276 -2.375 1.00 95.88 114 ILE A N 1
ATOM 944 C CA . ILE A 1 114 ? -2.388 5.654 -2.797 1.00 95.88 114 ILE A CA 1
ATOM 945 C C . ILE A 1 114 ? -2.922 4.863 -1.605 1.00 95.88 114 ILE A C 1
ATOM 947 O O . ILE A 1 114 ? -2.238 3.992 -1.060 1.00 95.88 114 ILE A O 1
ATOM 951 N N . TYR A 1 115 ? -4.142 5.178 -1.203 1.00 95.69 115 TYR A N 1
ATOM 952 C CA . TYR A 1 115 ? -4.914 4.427 -0.231 1.00 95.69 115 TYR A CA 1
ATOM 953 C C . TYR A 1 115 ? -5.944 3.573 -0.966 1.00 95.69 115 TYR A C 1
ATOM 955 O O . TYR A 1 115 ? -6.634 4.071 -1.855 1.00 95.69 115 TYR A O 1
ATOM 963 N N . ILE A 1 116 ? -6.028 2.298 -0.592 1.00 94.69 116 ILE A N 1
ATOM 964 C CA . ILE A 1 116 ? -6.986 1.336 -1.146 1.00 94.69 116 ILE A CA 1
ATOM 965 C C . ILE A 1 116 ? -7.685 0.639 0.012 1.00 94.69 116 ILE A C 1
ATOM 967 O O . ILE A 1 116 ? -7.009 0.129 0.906 1.00 94.69 116 ILE A O 1
ATOM 971 N N . ASP A 1 117 ? -9.007 0.564 -0.023 1.00 91.19 117 ASP A N 1
ATOM 972 C CA . ASP A 1 117 ? -9.789 -0.385 0.768 1.00 91.19 117 ASP A CA 1
ATOM 973 C C . ASP A 1 117 ? -10.867 -1.055 -0.104 1.00 91.19 117 ASP A C 1
ATOM 975 O O . ASP A 1 117 ? -10.785 -1.018 -1.332 1.00 91.19 117 ASP A O 1
ATOM 979 N N . GLU A 1 118 ? -11.826 -1.737 0.524 1.00 87.06 118 GLU A N 1
ATOM 980 C CA . GLU A 1 118 ? -12.909 -2.451 -0.164 1.00 87.06 118 GLU A CA 1
ATOM 981 C C . GLU A 1 118 ? -13.842 -1.525 -0.965 1.00 87.06 118 GLU A C 1
ATOM 983 O O . GLU A 1 118 ? -14.495 -1.985 -1.899 1.00 87.06 118 GLU A O 1
ATOM 988 N N . GLU A 1 119 ? -13.915 -0.237 -0.620 1.00 88.06 119 GLU A N 1
ATOM 989 C CA . GLU A 1 119 ? -14.899 0.705 -1.163 1.00 88.06 119 GLU A CA 1
ATOM 990 C C . GLU A 1 119 ? -14.270 1.800 -2.029 1.00 88.06 119 GLU A C 1
ATOM 992 O O . GLU A 1 119 ? -14.938 2.351 -2.904 1.00 88.06 119 GLU A O 1
ATOM 997 N N . GLN A 1 120 ? -13.006 2.151 -1.786 1.00 92.31 120 GLN A N 1
ATOM 998 C CA . GLN A 1 120 ? -12.408 3.353 -2.359 1.00 92.31 120 GLN A CA 1
ATOM 999 C C . GLN A 1 120 ? -10.917 3.219 -2.674 1.00 92.31 120 GLN A C 1
ATOM 1001 O O . GLN A 1 120 ? -10.149 2.525 -2.004 1.00 92.31 120 GLN A O 1
ATOM 1006 N N . ILE A 1 121 ? -10.507 3.979 -3.692 1.00 96.25 121 ILE A N 1
ATOM 1007 C CA . ILE A 1 121 ? -9.126 4.112 -4.145 1.00 96.25 121 ILE A CA 1
ATOM 1008 C C . ILE A 1 121 ? -8.829 5.606 -4.296 1.00 96.25 121 ILE A C 1
ATOM 1010 O O . ILE A 1 121 ? -9.389 6.276 -5.164 1.00 96.25 121 ILE A O 1
ATOM 1014 N N . HIS A 1 122 ? -7.926 6.135 -3.472 1.00 96.94 122 HIS A N 1
ATOM 1015 C CA . HIS A 1 122 ? -7.606 7.567 -3.447 1.00 96.94 122 HIS A CA 1
ATOM 1016 C C . HIS A 1 122 ? -6.107 7.813 -3.498 1.00 96.94 122 HIS A C 1
ATOM 1018 O O . HIS A 1 122 ? -5.337 7.136 -2.821 1.00 96.94 122 HIS A O 1
ATOM 1024 N N . LEU A 1 123 ? -5.698 8.840 -4.236 1.00 95.44 123 LEU A N 1
ATOM 1025 C CA . LEU A 1 123 ? -4.344 9.377 -4.224 1.00 95.44 123 LEU A CA 1
ATOM 1026 C C . LEU A 1 123 ? -4.295 10.627 -3.346 1.00 95.44 123 LEU A C 1
ATOM 1028 O O . LEU A 1 123 ? -4.957 11.629 -3.625 1.00 95.44 123 LEU A O 1
ATOM 1032 N N . TYR A 1 124 ? -3.460 10.573 -2.315 1.00 95.31 124 TYR A N 1
ATOM 1033 C CA . TYR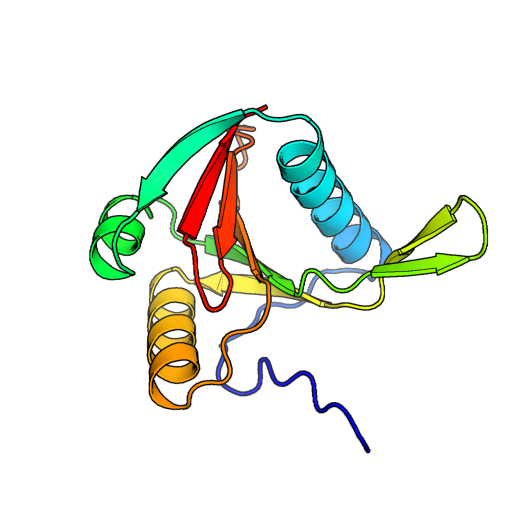 A 1 124 ? -3.168 11.678 -1.412 1.00 95.31 124 TYR A CA 1
ATOM 1034 C C . TYR A 1 124 ? -1.820 12.300 -1.749 1.00 95.31 124 TYR A C 1
ATOM 1036 O O . TYR A 1 124 ? -0.862 11.578 -2.021 1.00 95.31 124 TYR A O 1
ATOM 1044 N N . CYS A 1 125 ? -1.728 13.625 -1.673 1.00 91.06 125 CYS A N 1
ATOM 1045 C CA . CYS A 1 125 ? -0.462 14.358 -1.720 1.00 91.06 125 CYS A CA 1
ATOM 1046 C C . CYS A 1 125 ? -0.312 15.232 -0.472 1.00 91.06 125 CYS A C 1
ATOM 1048 O O . CYS A 1 125 ? -1.307 15.774 0.021 1.00 91.06 125 CYS A O 1
ATOM 1050 N N . SER A 1 126 ? 0.927 15.343 0.020 1.00 82.06 126 SER A N 1
ATOM 1051 C CA . SER A 1 126 ? 1.327 16.277 1.083 1.00 82.06 126 SER A CA 1
ATOM 1052 C C . SER A 1 126 ? 1.189 17.734 0.659 1.00 82.06 126 SER A C 1
ATOM 1054 O O . SER A 1 126 ? 1.591 18.024 -0.494 1.00 82.06 126 SER A O 1
#

Radius of gyration: 13.93 Å; Cα contacts (8 Å, |Δi|>4): 209; chains: 1; bounding box: 32×33×40 Å

pLDDT: mean 86.67, std 12.23, range [34.19, 96.94]

Mean predicted aligned error: 5.45 Å

Organism: NCBI:txid1499973

Solvent-accessible surface area (backbone atoms only — not comparable to full-atom values): 7258 Å² total; per-residue (Å²): 130,86,82,75,83,68,63,81,75,46,61,68,46,80,63,99,41,70,68,60,34,51,51,54,50,52,54,47,48,49,27,63,76,70,28,46,82,76,46,76,44,98,46,69,69,62,49,56,74,68,62,84,55,66,36,27,39,41,26,49,74,39,70,44,74,61,84,93,42,79,39,88,69,57,58,56,33,38,25,42,45,69,41,48,52,51,34,51,53,51,24,57,74,72,70,62,50,59,49,33,40,35,32,70,68,57,97,67,84,77,59,43,28,38,39,37,43,83,87,50,37,37,35,22,36,102

Sequence (126 aa):
MKNKYSFDLLTKQKFPSNEAEEFIFWKMLNILEKGTIKHSFDNLNELYSELSFDDYYIAHNLIASKGKRKIFKGRVFISKKNDLISFLNESFTINDVRCFLISPVSPNESEYVIYIDEEQIHLYCS

Foldseek 3Di:
DPPPPDPVQFDFDADPDPVVFVVVLVLLVVLVVPFDFPDWDPDVVVVLVVPPAQKKKKKFPDWDDDPPDIDDPITITIGTSVRVSVSVVVCVVVVVFGWMWMDHPDPDPQRWIWTDGPRTTTITGD

Nearest PDB structures (foldseek):
  6qdx-assembly4_D  TM=4.292E-01  e=1.610E+00  Escherichia coli
  6qdx-assembly1_A  TM=3.839E-01  e=2.026E+00  Escherichia coli
  3but-assembly1_A-2  TM=1.979E-01  e=1.354E+00  Archaeoglobus fulgidus DSM 4304
  3qp5-assembly1_A  TM=2.007E-01  e=5.088E+00  Chromobacterium violaceum

Secondary structure (DSSP, 8-state):
-------TTS--BPPS-HHHHHHHHHHHHHHHHHSEEEEEESSHHHHHHH--SSEEEEEE--EEEETTEEEE-S-EEEEEHHHHHHHHHHHHHTT----EEEEE--SS---EEEEE-SS-EEEEE-